Protein AF-A0A136MR25-F1 (afdb_monomer_lite)

Sequence (108 aa):
MSKYSFLTKTPKQWSDSGLLIFRVGVAFLLLYGHGFDKLSTILSGQEIQFFDPIGIGANTSYYLAAFAEGICAILLVLGLFSRYASLILVINFLVIVYAHKFFISGRV

Structure (mmCIF, N/CA/C/O backbone):
data_AF-A0A136MR25-F1
#
_entry.id   AF-A0A136MR25-F1
#
loop_
_atom_site.group_PDB
_atom_site.id
_atom_site.type_symbol
_atom_site.label_atom_id
_atom_site.label_alt_id
_atom_site.label_comp_id
_atom_site.label_asym_id
_atom_site.label_entity_id
_atom_site.label_seq_id
_atom_site.pdbx_PDB_ins_code
_atom_site.Cartn_x
_atom_site.Cartn_y
_atom_site.Cartn_z
_atom_site.occupancy
_atom_site.B_iso_or_equiv
_atom_site.auth_seq_id
_atom_site.auth_comp_id
_atom_site.auth_asym_id
_atom_site.auth_atom_id
_atom_site.pdbx_PDB_model_num
ATOM 1 N N . MET A 1 1 ? -48.427 -8.143 4.009 1.00 52.31 1 MET A N 1
ATOM 2 C CA . MET A 1 1 ? -47.134 -7.586 3.546 1.00 52.31 1 MET A CA 1
ATOM 3 C C . MET A 1 1 ? -46.296 -7.046 4.724 1.00 52.31 1 MET A C 1
ATOM 5 O O . MET A 1 1 ? -45.834 -5.921 4.675 1.00 52.31 1 MET A O 1
ATOM 9 N N . SER A 1 2 ? -46.115 -7.820 5.809 1.00 56.56 2 SER A N 1
ATOM 10 C CA . SER A 1 2 ? -45.453 -7.372 7.057 1.00 56.56 2 SER A CA 1
ATOM 11 C C . SER A 1 2 ? -44.748 -8.552 7.745 1.00 56.56 2 SER A C 1
ATOM 13 O O . SER A 1 2 ? -45.179 -9.034 8.785 1.00 56.56 2 SER A O 1
ATOM 15 N N . LYS A 1 3 ? -43.743 -9.146 7.088 1.00 59.38 3 LYS A N 1
ATOM 16 C CA . LYS A 1 3 ? -42.951 -10.246 7.685 1.00 59.38 3 LYS A CA 1
ATOM 17 C C . LYS A 1 3 ? -41.432 -10.124 7.494 1.00 59.38 3 LYS A C 1
ATOM 19 O O . LYS A 1 3 ? -40.700 -10.883 8.112 1.00 59.38 3 LYS A O 1
ATOM 24 N N . TYR A 1 4 ? -40.938 -9.144 6.729 1.00 61.69 4 TYR A N 1
ATOM 25 C CA . TYR A 1 4 ? -39.499 -9.007 6.427 1.00 61.69 4 TYR A CA 1
ATOM 26 C C . TYR A 1 4 ? -38.788 -7.890 7.214 1.00 61.69 4 TYR A C 1
ATOM 28 O O . TYR A 1 4 ? -37.570 -7.780 7.153 1.00 61.69 4 TYR A O 1
ATOM 36 N N . SER A 1 5 ? -39.519 -7.087 7.999 1.00 56.00 5 SER A N 1
ATOM 37 C CA . SER A 1 5 ? -38.965 -5.955 8.771 1.00 56.00 5 SER A CA 1
ATOM 38 C C . SER A 1 5 ? -38.003 -6.380 9.896 1.00 56.00 5 SER A C 1
ATOM 40 O O . SER A 1 5 ? -37.213 -5.562 10.366 1.00 56.00 5 SER A O 1
ATOM 42 N N . PHE A 1 6 ? -38.039 -7.649 10.315 1.00 60.50 6 PHE A N 1
ATOM 43 C CA . PHE A 1 6 ? -37.089 -8.216 11.275 1.00 60.50 6 PHE A CA 1
ATOM 44 C C . PHE A 1 6 ? -35.736 -8.562 10.625 1.00 60.50 6 PHE A C 1
ATOM 46 O O . PHE A 1 6 ? -34.706 -8.459 11.282 1.00 60.50 6 PHE A O 1
ATOM 53 N N . LEU A 1 7 ? -35.717 -8.882 9.323 1.00 59.19 7 LEU A N 1
ATOM 54 C CA . LEU A 1 7 ? -34.492 -9.205 8.574 1.00 59.19 7 LEU A CA 1
ATOM 55 C C . LEU A 1 7 ? -33.672 -7.961 8.196 1.00 59.19 7 LEU A C 1
ATOM 57 O O . LEU A 1 7 ? -32.487 -8.075 7.906 1.00 59.19 7 LEU A O 1
ATOM 61 N N . THR A 1 8 ? -34.279 -6.771 8.221 1.00 60.03 8 THR A N 1
ATOM 62 C CA . THR A 1 8 ? -33.599 -5.493 7.943 1.00 60.03 8 THR A CA 1
ATOM 63 C C . THR A 1 8 ? -33.186 -4.751 9.208 1.00 60.03 8 THR A C 1
ATOM 65 O O . THR A 1 8 ? -32.695 -3.626 9.129 1.00 60.03 8 THR A O 1
ATOM 68 N N . LYS A 1 9 ? -33.400 -5.340 10.391 1.00 53.69 9 LYS A N 1
ATOM 69 C CA . LYS A 1 9 ? -32.987 -4.749 11.662 1.00 53.69 9 LYS A CA 1
ATOM 70 C C . LYS A 1 9 ? -31.499 -5.030 11.875 1.00 53.69 9 LYS A C 1
ATOM 72 O O . LYS A 1 9 ? -31.111 -5.779 12.765 1.00 53.69 9 LYS A O 1
ATOM 77 N N . THR A 1 10 ? -30.658 -4.443 11.026 1.00 60.66 10 THR A N 1
ATOM 78 C CA . THR A 1 10 ? -29.220 -4.371 11.270 1.00 60.66 10 THR A CA 1
ATOM 79 C C . THR A 1 10 ? -29.018 -3.595 12.565 1.00 60.66 10 THR A C 1
ATOM 81 O O . THR A 1 10 ? -29.476 -2.452 12.683 1.00 60.66 10 THR A O 1
ATOM 84 N N . PRO A 1 11 ? -28.379 -4.181 13.586 1.00 57.16 11 PRO A N 1
ATOM 85 C CA . PRO A 1 11 ? -28.048 -3.424 14.771 1.00 57.16 11 PRO A CA 1
ATOM 86 C C . PRO A 1 11 ? -26.919 -2.464 14.367 1.00 57.16 11 PRO A C 1
ATOM 88 O O . PRO A 1 11 ? -25.751 -2.836 14.279 1.00 57.16 11 PRO A O 1
ATOM 91 N N . LYS A 1 12 ? -27.323 -1.231 14.040 1.00 58.06 12 LYS A N 1
ATOM 92 C CA . LYS A 1 12 ? -26.509 -0.145 13.472 1.00 58.06 12 LYS A CA 1
ATOM 93 C C . LYS A 1 12 ? -25.123 -0.041 14.128 1.00 58.06 12 LYS A C 1
ATOM 95 O O . LYS A 1 12 ? -24.114 -0.074 13.441 1.00 58.06 12 LYS A O 1
ATOM 100 N N . GLN A 1 13 ? -25.090 -0.098 15.460 1.00 59.84 13 GLN A N 1
ATOM 101 C CA . GLN A 1 13 ? -23.883 -0.043 16.290 1.00 59.84 13 GLN A CA 1
ATOM 102 C C . GLN A 1 13 ? -22.798 -1.080 15.941 1.00 59.84 13 GLN A C 1
ATOM 104 O O . GLN A 1 13 ? -21.619 -0.745 15.949 1.00 59.84 13 GLN A O 1
ATOM 109 N N . TRP A 1 14 ? -23.162 -2.332 15.646 1.00 54.47 14 TRP A N 1
ATOM 110 C CA . TRP A 1 14 ? -22.169 -3.389 15.390 1.00 54.47 14 TRP A CA 1
ATOM 111 C C . TRP A 1 14 ? -21.630 -3.342 13.962 1.00 54.47 14 TRP A C 1
ATOM 113 O O . TRP A 1 14 ? -20.516 -3.793 13.703 1.00 54.47 14 TRP A O 1
ATOM 123 N N . SER A 1 15 ? -22.414 -2.776 13.041 1.00 67.31 15 SER A N 1
ATOM 124 C CA . SER A 1 15 ? -22.022 -2.653 11.636 1.00 67.31 15 SER A CA 1
ATOM 125 C C . SER A 1 15 ? -20.894 -1.631 11.476 1.00 67.31 15 SER A C 1
ATOM 127 O O . SER A 1 15 ? -19.910 -1.905 10.794 1.00 67.31 15 SER A O 1
ATOM 129 N N . ASP A 1 16 ? -20.989 -0.495 12.170 1.00 76.25 16 ASP A N 1
ATOM 130 C CA . ASP A 1 16 ? -19.999 0.582 12.076 1.00 76.25 16 ASP A CA 1
ATOM 131 C C . ASP A 1 16 ? -18.645 0.185 12.699 1.00 76.25 16 ASP A C 1
ATOM 133 O O . ASP A 1 16 ? -17.589 0.392 12.096 1.00 76.25 16 ASP A O 1
ATOM 137 N N . SER A 1 17 ? -18.656 -0.454 13.877 1.00 76.75 17 SER A N 1
ATOM 138 C CA . SER A 1 17 ? -17.428 -0.928 14.533 1.00 76.75 17 SER A CA 1
ATOM 139 C C . SER A 1 17 ? -16.745 -2.062 13.764 1.00 76.75 17 SER A C 1
ATOM 141 O O . SER A 1 17 ? -15.520 -2.067 13.652 1.00 76.75 17 SER A O 1
ATOM 143 N N . GLY A 1 18 ? -17.514 -2.994 13.188 1.00 83.31 18 GLY A N 1
ATOM 144 C CA . GLY A 1 18 ? -16.965 -4.073 12.361 1.00 83.31 18 GLY A CA 1
ATOM 145 C C . GLY A 1 18 ? -16.258 -3.551 11.107 1.00 83.31 18 GLY A C 1
ATOM 146 O O . GLY A 1 18 ? -15.161 -4.002 10.783 1.00 83.31 18 GLY A O 1
ATOM 147 N N . LEU A 1 19 ? -16.836 -2.543 10.446 1.00 79.06 19 LEU A N 1
ATOM 148 C CA . LEU A 1 19 ? -16.228 -1.888 9.283 1.00 79.06 19 LEU A CA 1
ATOM 149 C C . LEU A 1 19 ? -14.936 -1.140 9.640 1.00 79.06 19 LEU A C 1
ATOM 151 O O . LEU A 1 19 ? -13.976 -1.178 8.868 1.00 79.06 19 LEU A O 1
ATOM 155 N N . LEU A 1 20 ? -14.887 -0.488 10.807 1.00 81.31 20 LEU A N 1
ATOM 156 C CA . LEU A 1 20 ? -13.677 0.173 11.304 1.00 81.31 20 LEU A CA 1
ATOM 157 C C . LEU A 1 20 ? -12.546 -0.825 11.560 1.00 81.31 20 LEU A C 1
ATOM 159 O O . LEU A 1 20 ? -11.431 -0.616 11.084 1.00 81.31 20 LEU A O 1
ATOM 163 N N . ILE A 1 21 ? -12.838 -1.923 12.260 1.00 85.56 21 ILE A N 1
ATOM 164 C CA . ILE A 1 21 ? -11.851 -2.972 12.552 1.00 85.56 21 ILE A CA 1
ATOM 165 C C . ILE A 1 21 ? -11.356 -3.609 11.254 1.00 85.56 21 ILE A C 1
ATOM 167 O O . ILE A 1 21 ? -10.151 -3.768 11.075 1.00 85.56 21 ILE A O 1
ATOM 171 N N . PHE A 1 22 ? -12.263 -3.919 10.324 1.00 83.12 22 PHE A N 1
ATOM 172 C CA . PHE A 1 22 ? -11.898 -4.475 9.025 1.00 83.12 22 PHE A CA 1
ATOM 173 C C . PHE A 1 22 ? -10.991 -3.526 8.233 1.00 83.12 22 PHE A C 1
ATOM 175 O O . PHE A 1 22 ? -9.967 -3.953 7.704 1.00 83.12 22 PHE A O 1
ATOM 182 N N . ARG A 1 23 ? -11.307 -2.224 8.205 1.00 83.56 23 ARG A N 1
ATOM 183 C CA . ARG A 1 23 ? -10.463 -1.215 7.550 1.00 83.56 23 ARG A CA 1
ATOM 184 C C . ARG A 1 23 ? -9.056 -1.193 8.138 1.00 83.56 23 ARG A C 1
ATOM 186 O O . ARG A 1 23 ? -8.095 -1.282 7.379 1.00 83.56 23 ARG A O 1
ATOM 193 N N . VAL A 1 24 ? -8.935 -1.032 9.457 1.00 83.50 24 VAL A N 1
ATOM 194 C CA . VAL A 1 24 ? -7.620 -0.911 10.103 1.00 83.50 24 VAL A CA 1
ATOM 195 C C . VAL A 1 24 ? -6.848 -2.220 9.981 1.00 83.50 24 VAL A C 1
ATOM 197 O O . VAL A 1 24 ? -5.672 -2.186 9.644 1.00 83.50 24 VAL A O 1
ATOM 200 N N . GLY A 1 25 ? -7.509 -3.365 10.161 1.00 85.69 25 GLY A N 1
ATOM 201 C CA . GLY A 1 25 ? -6.893 -4.683 10.028 1.00 85.69 25 GLY A CA 1
ATOM 202 C C . GLY A 1 25 ? -6.320 -4.930 8.634 1.00 85.69 25 GLY A C 1
ATOM 203 O O . GLY A 1 25 ? -5.152 -5.287 8.513 1.00 85.69 25 GLY A O 1
ATOM 204 N N . VAL A 1 26 ? -7.097 -4.676 7.575 1.00 82.62 26 VAL A N 1
ATOM 205 C CA . VAL A 1 26 ? -6.629 -4.843 6.186 1.00 82.62 26 VAL A CA 1
ATOM 206 C C . VAL A 1 26 ? -5.513 -3.851 5.854 1.00 82.62 26 VAL A C 1
ATOM 208 O O . VAL A 1 26 ? -4.511 -4.234 5.255 1.00 82.62 26 VAL A O 1
ATOM 211 N N . ALA A 1 27 ? -5.646 -2.588 6.268 1.00 82.50 27 ALA A N 1
ATOM 212 C CA . ALA A 1 27 ? -4.627 -1.570 6.024 1.00 82.50 27 ALA A CA 1
ATOM 213 C C . ALA A 1 27 ? -3.306 -1.891 6.741 1.00 82.50 27 ALA A C 1
ATOM 215 O O . ALA A 1 27 ? -2.233 -1.747 6.159 1.00 82.50 27 ALA A O 1
ATOM 216 N N . PHE A 1 28 ? -3.387 -2.377 7.980 1.00 83.06 28 PHE A N 1
ATOM 217 C CA . PHE A 1 28 ? -2.230 -2.786 8.766 1.00 83.06 28 PHE A CA 1
ATOM 218 C C . PHE A 1 28 ? -1.557 -4.028 8.177 1.00 83.06 28 PHE A C 1
ATOM 220 O O . PHE A 1 28 ? -0.336 -4.056 8.068 1.00 83.06 28 PHE A O 1
ATOM 227 N N . LEU A 1 29 ? -2.338 -5.020 7.732 1.00 83.44 29 LEU A N 1
ATOM 228 C CA . LEU A 1 29 ? -1.816 -6.215 7.066 1.00 83.44 29 LEU A CA 1
ATOM 229 C C . LEU A 1 29 ? -1.053 -5.856 5.782 1.00 83.44 29 LEU A C 1
ATOM 231 O O . LEU A 1 29 ? 0.021 -6.394 5.541 1.00 83.44 29 LEU A O 1
ATOM 235 N N . LEU A 1 30 ? -1.580 -4.925 4.981 1.00 81.50 30 LEU A N 1
ATOM 236 C CA . LEU A 1 30 ? -0.926 -4.453 3.756 1.00 81.50 30 LEU A CA 1
ATOM 237 C C . LEU A 1 30 ? 0.367 -3.685 4.049 1.00 81.50 30 LEU A C 1
ATOM 239 O O . LEU A 1 30 ? 1.386 -3.910 3.398 1.00 81.50 30 LEU A O 1
ATOM 243 N N . LEU A 1 31 ? 0.347 -2.798 5.043 1.00 80.50 31 LEU A N 1
ATOM 244 C CA . LEU A 1 31 ? 1.522 -2.021 5.433 1.00 80.50 31 LEU A CA 1
ATOM 245 C C . LEU A 1 31 ? 2.618 -2.942 5.990 1.00 80.50 31 LEU A C 1
ATOM 247 O O . LEU A 1 31 ? 3.764 -2.862 5.559 1.00 80.50 31 LEU A O 1
ATOM 251 N N . TYR A 1 32 ? 2.263 -3.848 6.901 1.00 79.38 32 TYR A N 1
ATOM 252 C CA . TYR A 1 32 ? 3.215 -4.753 7.540 1.00 79.38 32 TYR A CA 1
ATOM 253 C C . TYR A 1 32 ? 3.725 -5.840 6.586 1.00 79.38 32 TYR A C 1
ATOM 255 O O . TYR A 1 32 ? 4.917 -6.117 6.570 1.00 79.38 32 TYR A O 1
ATOM 263 N N . GLY A 1 33 ? 2.840 -6.433 5.779 1.00 77.12 33 GLY A N 1
ATOM 264 C CA . GLY A 1 33 ? 3.173 -7.559 4.903 1.00 77.12 33 GLY A CA 1
ATOM 265 C C . GLY A 1 33 ? 3.759 -7.182 3.541 1.00 77.12 33 GLY A C 1
ATOM 266 O O . GLY A 1 33 ? 4.365 -8.030 2.898 1.00 77.12 33 GLY A O 1
ATOM 267 N N . HIS A 1 34 ? 3.576 -5.942 3.080 1.00 76.06 34 HIS A N 1
ATOM 268 C CA . HIS A 1 34 ? 4.085 -5.495 1.776 1.00 76.06 34 HIS A CA 1
ATOM 269 C C . HIS A 1 34 ? 4.785 -4.134 1.835 1.00 76.06 34 HIS A C 1
ATOM 271 O O . HIS A 1 34 ? 5.862 -3.965 1.262 1.00 76.06 34 HIS A O 1
ATOM 277 N N . GLY A 1 35 ? 4.207 -3.159 2.544 1.00 72.19 35 GLY A N 1
ATOM 278 C CA . GLY A 1 35 ? 4.763 -1.806 2.631 1.00 72.19 35 GLY A CA 1
ATOM 279 C C . GLY A 1 35 ? 6.147 -1.752 3.289 1.00 72.19 35 GLY A C 1
ATOM 280 O O . GLY A 1 35 ? 7.023 -1.031 2.809 1.00 72.19 35 GLY A O 1
ATOM 281 N N . PHE A 1 36 ? 6.363 -2.524 4.358 1.00 74.56 36 PHE A N 1
ATOM 282 C CA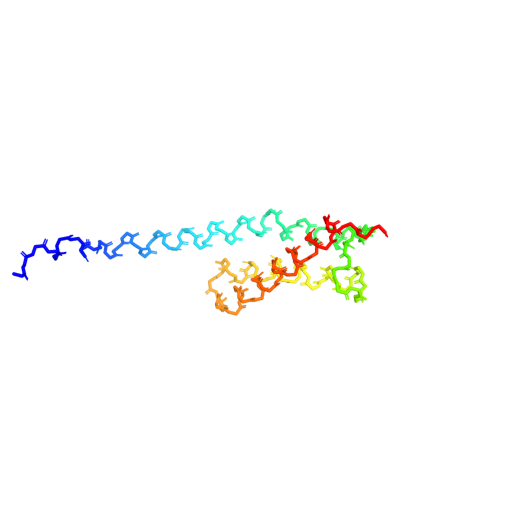 . PHE A 1 36 ? 7.626 -2.528 5.100 1.00 74.56 36 PHE A CA 1
ATOM 283 C C . PHE A 1 36 ? 8.772 -3.154 4.301 1.00 74.56 36 PHE A C 1
ATOM 285 O O . PHE A 1 36 ? 9.832 -2.542 4.213 1.00 74.56 36 PHE A O 1
ATOM 292 N N . ASP A 1 37 ? 8.542 -4.302 3.655 1.00 73.12 37 ASP A N 1
ATOM 293 C CA . ASP A 1 37 ? 9.532 -4.960 2.788 1.00 73.12 37 ASP A CA 1
ATOM 294 C C . ASP A 1 37 ? 9.948 -4.079 1.605 1.00 73.12 37 ASP A C 1
ATOM 296 O O . ASP A 1 37 ? 11.124 -4.016 1.234 1.00 73.12 37 ASP A O 1
ATOM 300 N N . LYS A 1 38 ? 9.003 -3.333 1.019 1.00 74.00 38 LYS A N 1
ATOM 301 C CA . LYS A 1 38 ? 9.345 -2.441 -0.092 1.00 74.00 38 LYS A CA 1
ATOM 302 C C . LYS A 1 38 ? 10.193 -1.257 0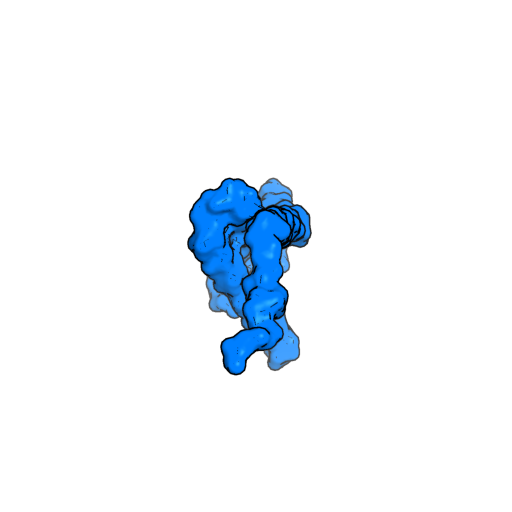.346 1.00 74.00 38 LYS A C 1
ATOM 304 O O . LYS A 1 38 ? 11.187 -0.931 -0.302 1.00 74.00 38 LYS A O 1
ATOM 309 N N . LEU A 1 39 ? 9.819 -0.626 1.457 1.00 73.69 39 LEU A N 1
ATOM 310 C CA . LEU A 1 39 ? 10.553 0.508 2.014 1.00 73.69 39 LEU A CA 1
ATOM 311 C C . LEU A 1 39 ? 11.936 0.097 2.529 1.00 73.69 39 LEU A C 1
ATOM 313 O O . LEU A 1 39 ? 12.899 0.820 2.282 1.00 73.69 39 LEU A O 1
ATOM 317 N N . SER A 1 40 ? 12.050 -1.055 3.195 1.00 72.31 40 SER A N 1
ATOM 318 C CA . SER A 1 40 ? 13.329 -1.575 3.685 1.00 72.31 40 SER A CA 1
ATOM 319 C C . SER A 1 40 ? 14.291 -1.850 2.532 1.00 72.31 40 SER A C 1
ATOM 321 O O . SER A 1 40 ? 15.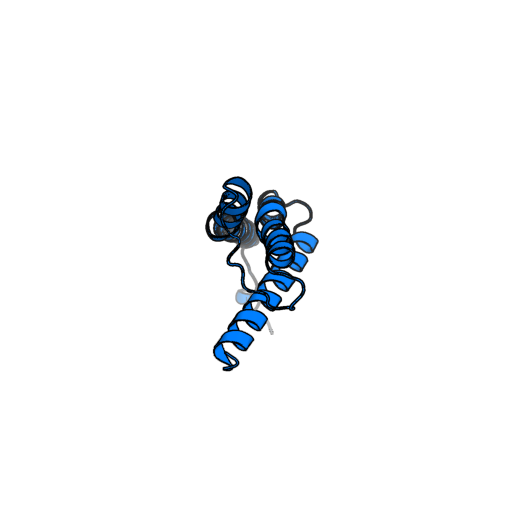429 -1.401 2.579 1.00 72.31 40 SER A O 1
ATOM 323 N N . THR A 1 41 ? 13.827 -2.468 1.447 1.00 71.94 41 THR A N 1
ATOM 324 C CA . THR A 1 41 ? 14.653 -2.721 0.256 1.00 71.94 41 THR A CA 1
ATOM 325 C C . THR A 1 41 ? 15.137 -1.424 -0.408 1.00 71.94 41 THR A C 1
ATOM 327 O O . THR A 1 41 ? 16.290 -1.355 -0.830 1.00 71.94 41 THR A O 1
ATOM 330 N N . ILE A 1 42 ? 14.300 -0.372 -0.467 1.00 70.94 42 ILE A N 1
ATOM 331 C CA . ILE A 1 42 ? 14.726 0.955 -0.958 1.00 70.94 42 ILE A CA 1
ATOM 332 C C . ILE A 1 42 ? 15.824 1.534 -0.057 1.00 70.94 42 ILE A C 1
ATOM 334 O O . ILE A 1 42 ? 16.787 2.114 -0.554 1.00 70.94 42 ILE A O 1
ATOM 338 N N . LEU A 1 43 ? 15.686 1.380 1.263 1.00 69.12 43 LEU A N 1
ATOM 339 C CA . LEU A 1 43 ? 16.616 1.928 2.251 1.00 69.12 43 LEU A CA 1
ATOM 340 C C . LEU A 1 43 ? 17.940 1.151 2.323 1.00 69.12 43 LEU A C 1
ATOM 342 O O . LEU A 1 43 ? 18.987 1.742 2.569 1.00 69.12 43 LEU A O 1
ATOM 346 N N . SER A 1 44 ? 17.896 -0.163 2.097 1.00 68.56 44 SER A N 1
ATOM 347 C CA . SER A 1 44 ? 19.063 -1.050 2.083 1.00 68.56 44 SER A CA 1
ATOM 348 C C . SER A 1 44 ? 19.876 -0.959 0.790 1.00 68.56 44 SER A C 1
ATOM 350 O O . SER A 1 44 ? 20.988 -1.480 0.750 1.00 68.56 44 SER A O 1
ATOM 352 N N . GLY A 1 45 ? 19.354 -0.309 -0.259 1.00 59.97 45 GLY A N 1
ATOM 353 C CA . GLY A 1 45 ? 20.068 -0.112 -1.524 1.00 59.97 45 GLY A CA 1
ATOM 354 C C . GLY A 1 45 ? 20.422 -1.411 -2.255 1.00 59.97 45 GLY A C 1
ATOM 355 O O . GLY A 1 45 ? 21.342 -1.415 -3.070 1.00 59.97 45 GLY A O 1
ATOM 356 N N . GLN A 1 46 ? 19.735 -2.519 -1.950 1.00 57.16 46 GLN A N 1
ATOM 357 C CA . GLN A 1 46 ? 19.932 -3.786 -2.652 1.00 57.16 46 GLN A CA 1
ATOM 358 C C . GLN A 1 46 ? 19.397 -3.708 -4.084 1.00 57.16 46 GLN A C 1
ATOM 360 O O . GLN A 1 46 ? 18.520 -2.898 -4.386 1.00 57.16 46 GLN A O 1
ATOM 365 N N . GLU A 1 47 ? 19.926 -4.566 -4.963 1.00 52.91 47 GLU A N 1
ATOM 366 C CA . GLU A 1 47 ? 19.441 -4.694 -6.336 1.00 52.91 47 GLU A CA 1
ATOM 367 C C . GLU A 1 47 ? 17.926 -4.884 -6.351 1.00 52.91 47 GLU A C 1
ATOM 369 O O . GLU A 1 47 ? 17.375 -5.843 -5.807 1.00 52.91 47 GLU A O 1
ATOM 374 N N . ILE A 1 48 ? 17.255 -3.939 -6.999 1.00 61.50 48 ILE A N 1
ATOM 375 C CA . ILE A 1 48 ? 15.813 -3.936 -7.163 1.00 61.50 48 ILE A CA 1
ATOM 376 C C . ILE A 1 48 ? 15.498 -4.974 -8.241 1.00 61.50 48 ILE A C 1
ATOM 378 O O . ILE A 1 48 ? 15.327 -4.651 -9.415 1.00 61.50 48 ILE A O 1
ATOM 382 N N . GLN A 1 49 ? 15.441 -6.246 -7.842 1.00 57.12 49 GLN A N 1
ATOM 383 C CA . GLN A 1 49 ? 14.885 -7.335 -8.646 1.00 57.12 49 GLN A CA 1
ATOM 384 C C . GLN A 1 49 ? 13.358 -7.239 -8.646 1.00 57.12 49 GLN A C 1
ATOM 386 O O . GLN A 1 49 ? 12.647 -8.157 -8.237 1.00 57.12 49 GLN A O 1
ATOM 391 N N . PHE A 1 50 ? 12.838 -6.087 -9.058 1.00 61.66 50 PHE A N 1
ATOM 392 C CA . PHE A 1 50 ? 11.416 -5.944 -9.282 1.00 61.66 50 PHE A CA 1
ATOM 393 C C . PHE A 1 50 ? 11.096 -6.281 -10.722 1.00 61.66 50 PHE A C 1
ATOM 395 O O . PHE A 1 50 ? 11.793 -5.877 -11.651 1.00 61.66 50 PHE A O 1
ATOM 402 N N . PHE A 1 51 ? 10.032 -7.054 -10.894 1.00 58.41 51 PHE A N 1
ATOM 403 C CA . PHE A 1 51 ? 9.545 -7.363 -12.221 1.00 58.41 51 PHE A CA 1
ATOM 404 C C . PHE A 1 51 ? 9.049 -6.077 -12.884 1.00 58.41 51 PHE A C 1
ATOM 406 O O . PHE A 1 51 ? 8.504 -5.202 -12.209 1.00 58.41 51 PHE A O 1
ATOM 413 N N . ASP A 1 52 ? 9.228 -5.983 -14.199 1.00 62.16 52 ASP A N 1
ATOM 414 C CA . ASP A 1 52 ? 8.839 -4.834 -15.013 1.00 62.16 52 ASP A CA 1
ATOM 415 C C . ASP A 1 52 ? 7.519 -5.087 -15.751 1.00 62.16 52 ASP A C 1
ATOM 417 O O . ASP A 1 52 ? 7.521 -5.383 -16.947 1.00 62.16 52 ASP A O 1
ATOM 421 N N . PRO A 1 53 ? 6.350 -4.971 -15.093 1.00 60.72 53 PRO A N 1
ATOM 422 C CA . PRO A 1 53 ? 5.080 -5.328 -15.719 1.00 60.72 53 PRO A CA 1
ATOM 423 C C . PRO A 1 53 ? 4.668 -4.431 -16.882 1.00 60.72 53 PRO A C 1
ATOM 425 O O . PRO A 1 53 ? 3.864 -4.842 -17.714 1.00 60.72 53 PRO A O 1
ATOM 428 N N . ILE A 1 54 ? 5.185 -3.201 -16.923 1.00 63.44 54 ILE A N 1
ATOM 429 C CA . ILE A 1 54 ? 4.830 -2.184 -17.923 1.00 63.44 54 ILE A CA 1
ATOM 430 C C . ILE A 1 54 ? 6.028 -1.881 -18.846 1.00 63.44 54 ILE A C 1
ATOM 432 O O . ILE A 1 54 ? 5.886 -1.157 -19.825 1.00 63.44 54 ILE A O 1
ATOM 436 N N . GLY A 1 55 ? 7.216 -2.436 -18.566 1.00 65.44 55 GLY A N 1
ATOM 437 C CA . GLY A 1 55 ? 8.431 -2.143 -19.337 1.00 65.44 55 GLY A CA 1
ATOM 438 C C . GLY A 1 55 ? 8.937 -0.699 -19.197 1.00 65.44 55 GLY A C 1
ATOM 439 O O . GLY A 1 55 ? 9.651 -0.218 -20.069 1.00 65.44 55 GLY A O 1
ATOM 440 N N . ILE A 1 56 ? 8.555 0.001 -18.120 1.00 61.34 56 ILE A N 1
ATOM 441 C CA . ILE A 1 56 ? 8.994 1.378 -17.810 1.00 61.34 56 ILE A CA 1
ATOM 442 C C . ILE A 1 56 ? 10.354 1.386 -17.075 1.00 61.34 56 ILE A C 1
ATOM 444 O O . ILE A 1 56 ? 11.024 2.417 -17.038 1.00 61.34 56 ILE A O 1
ATOM 448 N N . GLY A 1 57 ? 10.793 0.239 -16.543 1.00 69.12 57 GLY A N 1
ATOM 449 C CA . GLY A 1 57 ? 12.071 0.052 -15.855 1.00 69.12 57 GLY A CA 1
ATOM 450 C C . GLY A 1 57 ? 11.889 -0.326 -14.382 1.00 69.12 57 GLY A C 1
ATOM 451 O O . GLY A 1 57 ? 11.094 0.294 -13.665 1.00 69.12 57 GLY A O 1
ATOM 452 N N . ALA A 1 58 ? 12.637 -1.346 -13.939 1.00 69.00 58 ALA A N 1
ATOM 453 C CA . ALA A 1 58 ? 12.383 -2.070 -12.685 1.00 69.00 58 ALA A CA 1
ATOM 454 C C . ALA A 1 58 ? 12.412 -1.139 -11.479 1.00 69.00 58 ALA A C 1
ATOM 456 O O . ALA A 1 58 ? 11.595 -1.227 -10.566 1.00 69.00 58 ALA A O 1
ATOM 457 N N . ASN A 1 59 ? 13.321 -0.173 -11.543 1.00 73.00 59 ASN A N 1
ATOM 458 C CA . ASN A 1 59 ? 13.518 0.848 -10.535 1.00 73.00 59 ASN A CA 1
ATOM 459 C C . ASN A 1 59 ? 12.283 1.758 -10.388 1.00 73.00 59 ASN A C 1
ATOM 461 O O . ASN A 1 59 ? 11.742 1.925 -9.297 1.00 73.00 59 ASN A O 1
ATOM 465 N N . THR A 1 60 ? 11.777 2.309 -11.494 1.00 75.50 60 THR A N 1
ATOM 466 C CA . THR A 1 60 ? 10.637 3.240 -11.483 1.00 75.50 60 THR A CA 1
ATOM 467 C C . THR A 1 60 ? 9.337 2.540 -11.096 1.00 75.50 60 THR A C 1
ATOM 469 O O . THR A 1 60 ? 8.570 3.071 -10.289 1.00 75.50 60 THR A O 1
ATOM 472 N N . SER A 1 61 ? 9.112 1.329 -11.615 1.00 75.44 61 SER A N 1
ATOM 473 C CA . SER A 1 61 ? 7.977 0.480 -11.236 1.00 75.44 61 SER A CA 1
ATOM 474 C C . SER A 1 61 ? 7.990 0.179 -9.733 1.00 75.44 61 SER A C 1
ATOM 476 O O . SER A 1 61 ? 6.946 0.211 -9.078 1.00 75.44 61 SER A O 1
ATOM 478 N N . TYR A 1 62 ? 9.179 -0.045 -9.168 1.00 76.19 62 TYR A N 1
ATOM 479 C CA . TYR A 1 62 ? 9.349 -0.328 -7.751 1.00 76.19 62 TYR A CA 1
ATOM 480 C C . TYR A 1 62 ? 9.041 0.860 -6.846 1.00 76.19 62 TYR A C 1
ATOM 482 O O . TYR A 1 62 ? 8.266 0.719 -5.900 1.00 76.19 62 TYR A O 1
ATOM 490 N N . TYR A 1 63 ? 9.581 2.043 -7.154 1.00 80.25 63 TYR A N 1
ATOM 491 C CA . TYR A 1 63 ? 9.295 3.257 -6.385 1.00 80.25 63 TYR A CA 1
ATOM 492 C C . TYR A 1 63 ? 7.804 3.594 -6.383 1.00 80.25 63 TYR A C 1
ATOM 494 O O . TYR A 1 63 ? 7.250 3.954 -5.342 1.00 80.25 63 TYR A O 1
ATOM 502 N N . LEU A 1 64 ? 7.137 3.437 -7.530 1.00 77.94 64 LEU A N 1
ATOM 503 C CA . LEU A 1 64 ? 5.706 3.696 -7.640 1.00 77.94 64 LEU A CA 1
ATOM 504 C C . LEU A 1 64 ? 4.890 2.705 -6.798 1.00 77.94 64 LEU A C 1
ATOM 506 O O . LEU A 1 64 ? 3.968 3.110 -6.087 1.00 77.94 64 LEU A O 1
ATOM 510 N N . ALA A 1 65 ? 5.264 1.425 -6.819 1.00 81.12 65 ALA A N 1
ATOM 511 C CA . ALA A 1 65 ? 4.609 0.400 -6.018 1.00 81.12 65 ALA A CA 1
ATOM 512 C C . ALA A 1 65 ? 4.876 0.578 -4.511 1.00 81.12 65 ALA A C 1
ATOM 514 O O . ALA A 1 65 ? 3.970 0.393 -3.703 1.00 81.12 65 ALA A O 1
ATOM 515 N N . ALA A 1 66 ? 6.086 0.988 -4.117 1.00 81.44 66 ALA A N 1
ATOM 516 C CA . ALA A 1 66 ? 6.433 1.292 -2.729 1.00 81.44 66 ALA A CA 1
ATOM 517 C C . ALA A 1 66 ? 5.684 2.526 -2.200 1.00 81.44 66 ALA A C 1
ATOM 519 O O . ALA A 1 66 ? 5.230 2.539 -1.056 1.00 81.44 66 ALA A O 1
ATOM 520 N N . PHE A 1 67 ? 5.483 3.547 -3.035 1.00 82.44 67 PHE A N 1
ATOM 521 C CA . PHE A 1 67 ? 4.634 4.691 -2.701 1.00 82.44 67 PHE A CA 1
ATOM 522 C C . PHE A 1 67 ? 3.163 4.268 -2.534 1.00 82.44 67 PHE A C 1
ATOM 524 O O . PHE A 1 67 ? 2.505 4.647 -1.560 1.00 82.44 67 PHE A O 1
ATOM 531 N N . ALA A 1 68 ? 2.656 3.439 -3.451 1.00 82.94 68 ALA A N 1
ATOM 532 C CA . ALA A 1 68 ? 1.282 2.944 -3.425 1.00 82.94 68 ALA A CA 1
ATOM 533 C C . ALA A 1 68 ? 0.990 1.995 -2.245 1.00 82.94 68 ALA A C 1
ATOM 535 O O . ALA A 1 68 ? -0.093 2.050 -1.671 1.00 82.94 68 ALA A O 1
ATOM 536 N N . GLU A 1 69 ? 1.923 1.132 -1.850 1.00 81.06 69 GLU A N 1
ATOM 537 C CA . GLU A 1 69 ? 1.706 0.177 -0.752 1.00 81.06 69 GLU A CA 1
ATOM 538 C C . GLU A 1 69 ? 2.190 0.689 0.603 1.00 81.06 69 GLU A C 1
ATOM 540 O O . GLU A 1 69 ? 1.593 0.357 1.617 1.00 81.06 69 GLU A O 1
ATOM 545 N N . GLY A 1 70 ? 3.235 1.512 0.651 1.00 82.38 70 GLY A N 1
ATOM 546 C CA . GLY A 1 70 ? 3.732 2.094 1.895 1.00 82.38 70 GLY A CA 1
ATOM 547 C C . GLY A 1 70 ? 2.911 3.314 2.300 1.00 82.38 70 GLY A C 1
ATOM 548 O O . GLY A 1 70 ? 2.108 3.270 3.232 1.00 82.38 70 GLY A O 1
ATOM 549 N N . ILE A 1 71 ? 3.086 4.418 1.570 1.00 81.69 71 ILE A N 1
ATOM 550 C CA . ILE A 1 71 ? 2.491 5.721 1.916 1.00 81.69 71 ILE A CA 1
ATOM 551 C C . ILE A 1 71 ? 0.963 5.665 1.842 1.00 81.69 71 ILE A C 1
ATOM 553 O O . ILE A 1 71 ? 0.279 6.155 2.742 1.00 81.69 71 ILE A O 1
ATOM 557 N N . CYS A 1 72 ? 0.412 5.014 0.817 1.00 81.75 72 CYS A N 1
ATOM 558 C CA . CYS A 1 72 ? -1.036 4.875 0.679 1.00 81.75 72 CYS A CA 1
ATOM 559 C C . CYS A 1 72 ? -1.661 3.958 1.741 1.00 81.75 72 CYS A C 1
ATOM 561 O O . CYS A 1 72 ? -2.741 4.282 2.234 1.00 81.75 72 CYS A O 1
ATOM 563 N N . ALA A 1 73 ? -0.995 2.876 2.166 1.00 81.50 73 ALA A N 1
ATOM 564 C CA . ALA A 1 73 ? -1.498 2.071 3.281 1.00 81.50 73 ALA A CA 1
ATOM 565 C C . ALA A 1 73 ? -1.445 2.842 4.608 1.00 81.50 73 ALA A C 1
ATOM 567 O O . ALA A 1 73 ? -2.412 2.787 5.365 1.00 81.50 73 ALA A O 1
ATOM 568 N N . ILE A 1 74 ? -0.391 3.632 4.859 1.00 82.81 74 ILE A N 1
ATOM 569 C CA . ILE A 1 74 ? -0.303 4.524 6.033 1.00 82.81 74 ILE A CA 1
ATOM 570 C C . ILE A 1 74 ? -1.479 5.511 6.052 1.00 82.81 74 ILE A C 1
ATOM 572 O O . ILE A 1 74 ? -2.169 5.637 7.063 1.00 82.81 74 ILE A O 1
ATOM 576 N N . LEU A 1 75 ? -1.756 6.172 4.923 1.00 81.88 75 LEU A N 1
ATOM 577 C CA . LEU A 1 75 ? -2.904 7.076 4.774 1.00 81.88 75 LEU A CA 1
ATOM 578 C C . LEU A 1 75 ? -4.240 6.356 5.032 1.00 81.88 75 LEU A C 1
ATOM 580 O O . LEU A 1 75 ? -5.135 6.913 5.672 1.00 81.88 75 LEU A O 1
ATOM 584 N N . LEU A 1 76 ? -4.367 5.101 4.586 1.00 82.62 76 LEU A N 1
ATOM 585 C CA . LEU A 1 76 ? -5.557 4.272 4.794 1.00 82.62 76 LEU A CA 1
ATOM 586 C C . LEU A 1 76 ? -5.747 3.903 6.277 1.00 82.62 76 LEU A C 1
ATOM 588 O O . LEU A 1 76 ? -6.870 4.008 6.775 1.00 82.62 76 LEU A O 1
ATOM 592 N N . VAL A 1 77 ? -4.666 3.558 6.993 1.00 80.56 77 VAL A N 1
ATOM 593 C CA . VAL A 1 77 ? -4.671 3.309 8.450 1.00 80.56 77 VAL A CA 1
ATOM 594 C C . VAL A 1 77 ? -5.084 4.566 9.217 1.00 80.56 77 VAL A C 1
ATOM 596 O O . VAL A 1 77 ? -5.951 4.493 10.085 1.00 80.56 77 VAL A O 1
ATOM 599 N N . LEU A 1 78 ? -4.521 5.728 8.866 1.00 80.12 78 LEU A N 1
ATOM 600 C CA . LEU A 1 78 ? -4.857 7.016 9.490 1.00 80.12 78 LEU A CA 1
ATOM 601 C C . LEU A 1 78 ? -6.294 7.478 9.184 1.00 80.12 78 LEU A C 1
ATOM 603 O O . LEU A 1 78 ? -6.776 8.443 9.772 1.00 80.12 78 LEU A O 1
ATOM 607 N N . GLY A 1 79 ? -6.993 6.811 8.259 1.00 70.75 79 GLY A N 1
ATOM 608 C CA . GLY A 1 79 ? -8.376 7.115 7.895 1.00 70.75 79 GLY A CA 1
ATOM 609 C C . GLY A 1 79 ? -8.547 8.390 7.063 1.00 70.75 79 GLY A C 1
ATOM 610 O O . GLY A 1 79 ? -9.676 8.722 6.688 1.00 70.75 79 GLY A O 1
ATOM 611 N N . LEU A 1 80 ? -7.454 9.073 6.717 1.00 69.56 80 LEU A N 1
ATOM 612 C CA . LEU A 1 80 ? -7.450 10.318 5.954 1.00 69.56 80 LEU A CA 1
ATOM 613 C C . LEU A 1 80 ? -7.398 10.012 4.449 1.00 69.56 80 LEU A C 1
ATOM 615 O O . LEU A 1 80 ? -6.639 9.159 4.006 1.00 69.56 80 LEU A O 1
ATOM 619 N N . PHE A 1 81 ? -8.247 10.662 3.644 1.00 75.44 81 PHE A N 1
ATOM 620 C CA . PHE A 1 81 ? -8.328 10.450 2.183 1.00 75.44 81 PHE A CA 1
ATOM 621 C C . PHE A 1 81 ? -8.457 8.983 1.720 1.00 75.44 81 PHE A C 1
ATOM 623 O O . PHE A 1 81 ? -8.129 8.647 0.583 1.00 75.44 81 PHE A O 1
ATOM 630 N N . SER A 1 82 ? -9.025 8.115 2.562 1.00 74.38 82 SER A N 1
ATOM 631 C CA . SER A 1 82 ? -9.167 6.670 2.309 1.00 74.38 82 SER A CA 1
ATOM 632 C C . SER A 1 82 ? -9.742 6.273 0.939 1.00 74.38 82 SER A C 1
ATOM 634 O O . SER A 1 82 ? -9.382 5.217 0.435 1.00 74.38 82 SER A O 1
ATOM 636 N N . ARG A 1 83 ? -10.585 7.109 0.311 1.00 82.00 83 ARG A N 1
ATOM 637 C CA . ARG A 1 83 ? -11.118 6.877 -1.049 1.00 82.00 83 ARG A CA 1
ATOM 638 C C . ARG A 1 83 ? -10.044 6.963 -2.138 1.00 82.00 83 ARG A C 1
ATOM 640 O O . ARG A 1 83 ? -10.025 6.140 -3.047 1.00 82.00 83 ARG A O 1
ATOM 647 N N . TYR A 1 84 ? -9.162 7.958 -2.051 1.00 81.06 84 TYR A N 1
ATOM 648 C CA . TYR A 1 84 ? -8.061 8.121 -3.003 1.00 81.06 84 TYR A CA 1
ATOM 649 C C . TYR A 1 84 ? -6.968 7.095 -2.731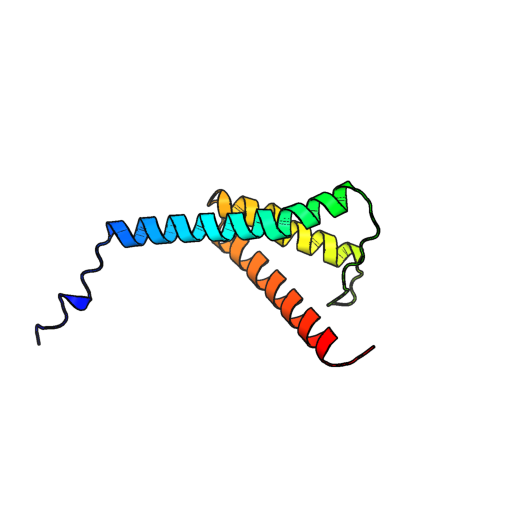 1.00 81.06 84 TYR A C 1
ATOM 651 O O . TYR A 1 84 ? -6.451 6.493 -3.669 1.00 81.06 84 TYR A O 1
ATOM 659 N N . ALA A 1 85 ? -6.692 6.836 -1.448 1.00 83.38 85 ALA A N 1
ATOM 660 C CA . ALA A 1 85 ? -5.716 5.832 -1.066 1.00 83.38 85 ALA A CA 1
ATOM 661 C C . ALA A 1 85 ? -6.108 4.437 -1.567 1.00 83.38 85 ALA A C 1
ATOM 663 O O . ALA A 1 85 ? -5.303 3.758 -2.197 1.00 83.38 85 ALA A O 1
ATOM 664 N N . SER A 1 86 ? -7.375 4.042 -1.391 1.00 80.56 86 SER A N 1
ATOM 665 C CA . SER A 1 86 ? -7.861 2.763 -1.910 1.00 80.56 86 SER A CA 1
ATOM 666 C C . SER A 1 86 ? -7.840 2.693 -3.435 1.00 80.56 86 SER A C 1
ATOM 668 O O . SER A 1 86 ? -7.572 1.627 -3.971 1.00 80.56 86 SER A O 1
ATOM 670 N N . LEU A 1 87 ? -8.109 3.797 -4.146 1.00 86.12 87 LEU A N 1
ATOM 671 C CA . LEU A 1 87 ? -8.051 3.819 -5.613 1.00 86.12 87 LEU A CA 1
ATOM 672 C C . LEU A 1 87 ? -6.645 3.502 -6.128 1.00 86.12 87 LEU A C 1
ATOM 674 O O . LEU A 1 87 ? -6.488 2.626 -6.974 1.00 86.12 87 LEU A O 1
ATOM 678 N N . ILE A 1 88 ? -5.629 4.175 -5.585 1.00 86.00 88 ILE A N 1
ATOM 679 C CA . ILE A 1 88 ? -4.223 3.946 -5.949 1.00 86.00 88 ILE A CA 1
ATOM 680 C C . ILE A 1 88 ? -3.819 2.501 -5.630 1.00 86.00 88 ILE A C 1
ATOM 682 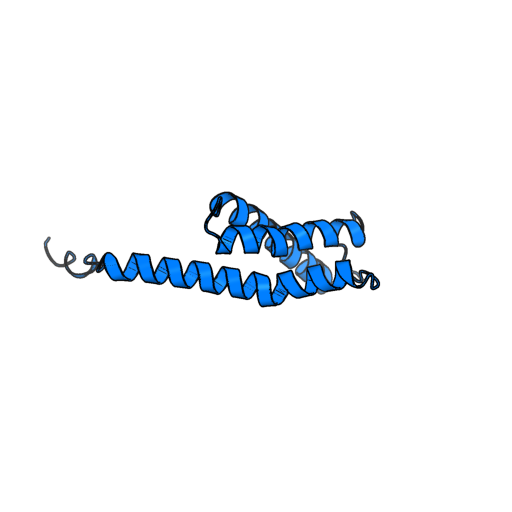O O . ILE A 1 88 ? -3.188 1.833 -6.448 1.00 86.00 88 ILE A O 1
ATOM 686 N N . LEU A 1 89 ? -4.245 1.995 -4.471 1.00 84.75 89 LEU A N 1
ATOM 687 C CA . LEU A 1 89 ? -3.949 0.640 -4.014 1.00 84.75 89 LEU A CA 1
ATOM 688 C C . LEU A 1 89 ? -4.582 -0.417 -4.936 1.00 84.75 89 LEU A C 1
ATOM 690 O O . LEU A 1 89 ? -3.909 -1.358 -5.348 1.00 84.75 89 LEU A O 1
ATOM 694 N N . VAL A 1 90 ? -5.840 -0.221 -5.345 1.00 85.94 90 VAL A N 1
ATOM 695 C CA . VAL A 1 90 ? -6.525 -1.097 -6.311 1.00 85.94 90 VAL A CA 1
ATOM 696 C C . VAL A 1 90 ? -5.799 -1.115 -7.653 1.00 85.94 90 VAL A C 1
ATOM 698 O O . VAL A 1 90 ? -5.582 -2.194 -8.198 1.00 85.94 90 VAL A O 1
ATOM 701 N N . ILE A 1 91 ? -5.383 0.044 -8.174 1.00 86.06 91 ILE A N 1
ATOM 702 C CA . ILE A 1 91 ? -4.633 0.123 -9.438 1.00 86.06 91 ILE A CA 1
ATOM 703 C C . ILE A 1 91 ? -3.314 -0.649 -9.325 1.00 86.06 91 ILE A C 1
ATOM 705 O O . ILE A 1 91 ? -2.998 -1.442 -10.209 1.00 86.06 91 ILE A O 1
ATOM 709 N N . ASN A 1 92 ? -2.577 -0.478 -8.224 1.00 86.50 92 ASN A N 1
ATOM 710 C CA . ASN A 1 92 ? -1.322 -1.188 -7.988 1.00 86.50 92 ASN A CA 1
ATOM 711 C C . ASN A 1 92 ? -1.516 -2.715 -7.979 1.00 86.50 92 ASN A C 1
ATOM 713 O O . ASN A 1 92 ? -0.807 -3.427 -8.686 1.00 86.50 92 ASN A O 1
ATOM 717 N N . PHE A 1 93 ? -2.529 -3.229 -7.275 1.00 84.44 93 PHE A N 1
ATOM 718 C CA . PHE A 1 93 ? -2.828 -4.666 -7.304 1.00 84.44 93 PHE A CA 1
ATOM 719 C C . PHE A 1 93 ? -3.306 -5.155 -8.675 1.00 84.44 93 PHE A C 1
ATOM 721 O O . PHE A 1 93 ? -2.999 -6.281 -9.060 1.00 84.44 93 PHE A O 1
ATOM 728 N N . LEU A 1 94 ? -4.003 -4.321 -9.447 1.00 85.06 94 LEU A N 1
ATOM 729 C CA . LEU A 1 94 ? -4.409 -4.657 -10.811 1.00 85.06 94 LEU A CA 1
ATOM 730 C C . LEU A 1 94 ? -3.190 -4.815 -11.732 1.00 85.06 94 LEU A C 1
ATOM 732 O O . LEU A 1 94 ? -3.121 -5.769 -12.507 1.00 85.06 94 LEU A O 1
ATOM 736 N N . VAL A 1 95 ? -2.198 -3.929 -11.588 1.00 81.62 95 VAL A N 1
ATOM 737 C CA . VAL A 1 95 ? -0.901 -4.035 -12.272 1.00 81.62 95 VAL A CA 1
ATOM 738 C C . VAL A 1 95 ? -0.158 -5.296 -11.833 1.00 81.62 95 VAL A C 1
ATOM 740 O O . VAL A 1 95 ? 0.358 -6.006 -12.690 1.00 81.62 95 VAL A O 1
ATOM 743 N N . ILE A 1 96 ? -0.152 -5.634 -10.540 1.00 82.06 96 ILE A N 1
ATOM 744 C CA . ILE A 1 96 ? 0.472 -6.867 -10.025 1.00 82.06 96 ILE A CA 1
ATOM 745 C C . ILE A 1 96 ? -0.194 -8.117 -10.613 1.00 82.06 96 ILE A C 1
ATOM 747 O O . ILE A 1 96 ? 0.493 -9.035 -11.054 1.00 82.06 96 ILE A O 1
ATOM 751 N N . VAL A 1 97 ? -1.527 -8.167 -10.660 1.00 82.44 97 VAL A N 1
ATOM 752 C CA . VAL A 1 97 ? -2.256 -9.298 -11.256 1.00 82.44 97 VAL A CA 1
ATOM 753 C C . VAL A 1 97 ? -1.968 -9.399 -12.751 1.00 82.44 97 VAL A C 1
ATOM 755 O O . VAL A 1 97 ? -1.764 -10.501 -13.259 1.00 82.44 97 VAL A O 1
ATOM 758 N N . TYR A 1 98 ? -1.906 -8.268 -13.457 1.00 80.44 98 TYR A N 1
ATOM 759 C CA . TYR A 1 98 ? -1.503 -8.238 -14.859 1.00 80.44 98 TYR A CA 1
ATOM 760 C C . TYR A 1 98 ? -0.068 -8.753 -15.045 1.00 80.44 98 TYR A C 1
ATOM 762 O O . TYR A 1 98 ? 0.154 -9.603 -15.902 1.00 80.44 98 TYR A O 1
ATOM 770 N N . ALA A 1 99 ? 0.871 -8.323 -14.197 1.00 73.69 99 ALA A N 1
ATOM 771 C CA . ALA A 1 99 ? 2.258 -8.791 -14.164 1.00 73.69 99 ALA A CA 1
ATOM 772 C C . ALA A 1 99 ? 2.346 -10.307 -13.986 1.00 73.69 99 ALA A C 1
ATOM 774 O O . ALA A 1 99 ? 3.015 -11.004 -14.742 1.00 73.69 99 ALA A O 1
ATOM 775 N N . HIS A 1 100 ? 1.635 -10.821 -12.985 1.00 71.25 100 HIS A N 1
ATOM 776 C CA . HIS A 1 100 ? 1.637 -12.231 -12.636 1.00 71.25 100 HIS A CA 1
ATOM 777 C C . HIS A 1 100 ? 1.011 -13.054 -13.768 1.00 71.25 100 HIS A C 1
ATOM 779 O O . HIS A 1 100 ? 1.578 -14.056 -14.200 1.00 71.25 100 HIS A O 1
ATOM 785 N N . LYS A 1 101 ? -0.118 -12.601 -14.327 1.00 69.69 101 LYS A N 1
ATOM 786 C CA . LYS A 1 101 ? -0.735 -13.251 -15.487 1.00 69.69 101 LYS A CA 1
ATOM 787 C C . LYS A 1 101 ? 0.190 -13.219 -16.705 1.00 69.69 101 LYS A C 1
ATOM 789 O O . LYS A 1 101 ? 0.263 -14.214 -17.416 1.00 69.69 101 LYS A O 1
ATOM 794 N N . PHE A 1 102 ? 0.902 -12.117 -16.937 1.00 69.69 102 PHE A N 1
ATOM 795 C CA . PHE A 1 102 ? 1.892 -11.990 -18.007 1.00 69.69 102 PHE A CA 1
ATOM 796 C C . PHE A 1 102 ? 3.052 -12.980 -17.822 1.00 69.69 102 PHE A C 1
ATOM 798 O O . PHE A 1 102 ? 3.405 -13.676 -18.770 1.00 69.69 102 PHE A O 1
ATOM 805 N N . PHE A 1 103 ? 3.558 -13.128 -16.595 1.00 65.44 103 PHE A N 1
ATOM 806 C CA . PHE A 1 103 ? 4.608 -14.088 -16.252 1.00 65.44 103 PHE A CA 1
ATOM 807 C C . PHE A 1 103 ? 4.158 -15.548 -16.435 1.00 65.44 103 PHE A C 1
ATOM 809 O O . PHE A 1 103 ? 4.849 -16.341 -17.068 1.00 65.44 103 PHE A O 1
ATOM 816 N N . ILE A 1 104 ? 2.956 -15.897 -15.957 1.00 69.62 104 ILE A N 1
ATOM 817 C CA . ILE A 1 104 ? 2.368 -17.239 -16.130 1.00 69.62 104 ILE A CA 1
ATOM 818 C C . ILE A 1 104 ? 2.057 -17.535 -17.604 1.00 69.62 104 ILE A C 1
ATOM 820 O O . ILE A 1 104 ? 2.131 -18.684 -18.032 1.00 69.62 104 ILE A O 1
ATOM 824 N N . SER A 1 105 ? 1.713 -16.517 -18.397 1.00 72.25 105 SER A N 1
ATOM 825 C CA . SER A 1 105 ? 1.315 -16.675 -19.800 1.00 72.25 105 SER A CA 1
ATOM 826 C C . SER A 1 105 ? 2.480 -16.980 -20.758 1.00 72.25 105 SER A C 1
ATOM 828 O O . SER A 1 105 ? 2.248 -17.060 -21.965 1.00 72.25 105 SER A O 1
ATOM 830 N N . GLY A 1 106 ? 3.699 -17.204 -20.255 1.00 61.88 106 GLY A N 1
ATOM 831 C CA . GLY A 1 106 ? 4.726 -17.934 -20.998 1.00 61.88 106 GLY A CA 1
ATOM 832 C C . GLY A 1 106 ? 5.439 -17.141 -22.092 1.00 61.88 106 GLY A C 1
ATOM 833 O O . GLY A 1 106 ? 5.577 -17.627 -23.213 1.00 61.88 106 GLY A O 1
ATOM 834 N N . ARG A 1 107 ? 5.951 -15.950 -21.774 1.00 56.19 107 ARG A N 1
ATOM 835 C CA . ARG A 1 107 ? 7.065 -15.371 -22.540 1.00 56.19 107 ARG A CA 1
ATOM 836 C C . ARG A 1 107 ? 8.264 -15.159 -21.622 1.00 56.19 107 ARG A C 1
ATOM 838 O O . ARG A 1 107 ? 8.327 -14.157 -20.915 1.00 56.19 107 ARG A O 1
ATOM 845 N N . VAL A 1 108 ? 9.133 -16.169 -21.619 1.00 54.03 108 VAL A N 1
ATOM 846 C CA . VAL A 1 108 ? 10.544 -16.077 -21.215 1.00 54.03 108 VAL A CA 1
ATOM 847 C C . VAL A 1 108 ? 11.297 -15.099 -22.106 1.00 54.03 108 VAL A C 1
ATOM 849 O O . VAL A 1 108 ? 10.944 -15.0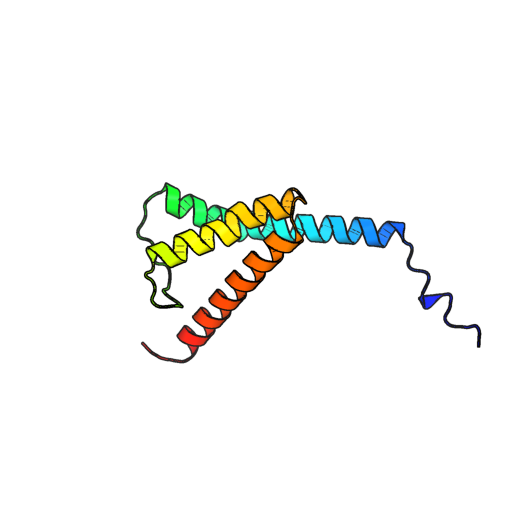18 -23.307 1.00 54.03 108 VAL A O 1
#

Secondary structure (DSSP, 8-state):
--SSTTTT---HHHHHHHHHHHHHHHHHHHIIIIIHHHHHHHHHT-------SSSS-HHHHHHHHHIIIIIHHHHHHTTTTHHHHHHHHHHHHHHHHHHHHHHHT---

Radius of gyration: 19.04 Å; chains: 1; bounding box: 67×28×39 Å

pLDDT: mean 73.12, std 10.07, range [52.31, 86.5]

Foldseek 3Di:
DPDCPVVPPDVVVVVVVVVLCVQLVVLVCLQVVPLVVLVVCVVVVDPQPADDLPVPDSVVLSVLLNCLRHVLSVCSNVVHPVVVSVVSVVVSVVSVVSSVCVVVVDDD